Protein AF-A0A9D7TRI8-F1 (afdb_monomer_lite)

pLDDT: mean 81.57, std 11.1, range [46.47, 95.12]

Structure (mmCIF, N/CA/C/O backbone):
data_AF-A0A9D7TRI8-F1
#
_entry.id   AF-A0A9D7TRI8-F1
#
loop_
_atom_site.group_PDB
_atom_site.id
_atom_site.type_symbol
_atom_site.label_atom_id
_atom_site.label_alt_id
_atom_site.label_comp_id
_atom_site.label_asym_id
_atom_site.label_entity_id
_atom_site.label_seq_id
_atom_site.pdbx_PDB_ins_code
_atom_site.Cartn_x
_atom_site.Cartn_y
_atom_site.Cartn_z
_atom_site.occupancy
_atom_site.B_iso_or_equiv
_atom_site.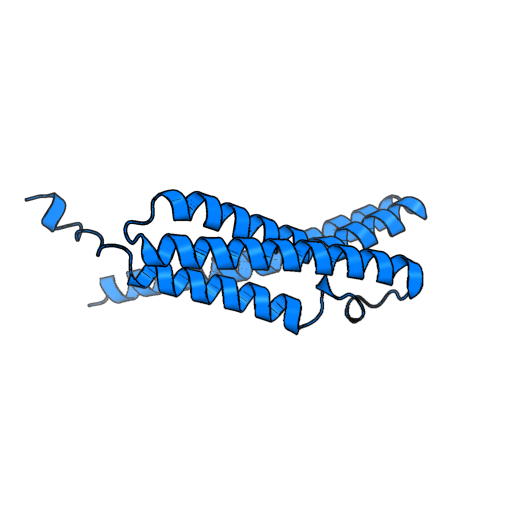auth_seq_id
_atom_site.auth_comp_id
_atom_site.auth_asym_id
_atom_site.auth_atom_id
_atom_site.pdbx_PDB_model_num
ATOM 1 N N . MET A 1 1 ? -6.456 31.456 28.906 1.00 51.09 1 MET A N 1
ATOM 2 C CA . MET A 1 1 ? -7.061 30.642 27.817 1.00 51.09 1 MET A CA 1
ATOM 3 C C . MET A 1 1 ? -6.006 30.297 26.760 1.00 51.09 1 MET A C 1
ATOM 5 O O . MET A 1 1 ? -6.200 29.338 26.020 1.00 51.09 1 MET A O 1
ATOM 9 N N . GLU A 1 2 ? -4.866 31.002 26.754 1.00 52.94 2 GLU A N 1
ATOM 10 C CA . GLU A 1 2 ? -3.723 30.813 25.855 1.00 52.94 2 GLU A CA 1
ATOM 11 C C . GLU A 1 2 ? -3.093 29.415 25.885 1.00 52.94 2 GLU A C 1
ATOM 13 O O . GLU A 1 2 ? -2.815 28.870 24.821 1.00 52.94 2 GLU A O 1
ATOM 18 N N . ASP A 1 3 ? -2.920 28.783 27.050 1.00 59.47 3 ASP A N 1
ATOM 19 C CA . ASP A 1 3 ? -2.177 27.509 27.132 1.00 59.47 3 ASP A CA 1
ATOM 20 C C . ASP A 1 3 ? -2.819 26.361 26.344 1.00 59.47 3 ASP A C 1
ATOM 22 O O . ASP A 1 3 ? -2.127 25.501 25.792 1.00 59.47 3 ASP A O 1
ATOM 26 N N . LYS A 1 4 ? -4.154 26.348 26.241 1.00 58.78 4 LYS A N 1
ATOM 27 C CA . LYS A 1 4 ? -4.861 25.356 25.420 1.00 58.78 4 LYS A CA 1
ATOM 28 C C . LYS A 1 4 ? -4.634 25.625 23.932 1.00 58.78 4 LYS A C 1
ATOM 30 O O . LYS A 1 4 ? -4.343 24.685 23.199 1.00 58.78 4 LYS A O 1
ATOM 35 N N . PHE A 1 5 ? -4.703 26.884 23.499 1.00 59.34 5 PHE A N 1
ATOM 36 C CA . PHE A 1 5 ? -4.463 27.269 22.105 1.00 59.34 5 PHE A CA 1
ATOM 37 C C . PHE A 1 5 ? -3.029 26.978 21.662 1.00 59.34 5 PHE A C 1
ATOM 39 O O . PHE A 1 5 ? -2.835 26.407 20.594 1.00 59.34 5 PHE A O 1
ATOM 46 N N . VAL A 1 6 ? -2.030 27.272 22.497 1.00 65.88 6 VAL A N 1
ATOM 47 C CA . VAL A 1 6 ? -0.621 26.961 22.203 1.00 65.88 6 VAL A CA 1
ATOM 48 C C . VAL A 1 6 ? -0.400 25.448 22.114 1.00 65.88 6 VAL A C 1
ATOM 50 O O . VAL A 1 6 ? 0.296 24.978 21.213 1.00 65.88 6 VAL A O 1
ATOM 53 N N . LYS A 1 7 ? -1.035 24.660 22.995 1.00 63.50 7 LYS A N 1
ATOM 54 C CA . LYS A 1 7 ? -0.944 23.191 22.977 1.00 63.50 7 LYS A CA 1
ATOM 55 C C . LYS A 1 7 ? -1.581 22.578 21.724 1.00 63.50 7 LYS A C 1
ATOM 57 O O . LYS A 1 7 ? -0.962 21.719 21.098 1.00 63.50 7 LYS A O 1
ATOM 62 N N . PHE A 1 8 ? -2.779 23.022 21.337 1.00 67.94 8 PHE A N 1
ATOM 63 C CA . PHE A 1 8 ? -3.440 22.552 20.113 1.00 67.94 8 PHE A CA 1
ATOM 64 C C . PHE A 1 8 ? -2.734 23.047 18.842 1.00 67.94 8 PHE A C 1
ATOM 66 O O . PHE A 1 8 ? -2.602 22.281 17.893 1.00 67.94 8 PHE A O 1
ATOM 73 N N . SER A 1 9 ? -2.200 24.271 18.850 1.00 74.56 9 SER A N 1
ATOM 74 C CA . SER A 1 9 ? -1.403 24.830 17.751 1.00 74.56 9 SER A CA 1
ATOM 75 C C . SER A 1 9 ? -0.110 24.041 17.523 1.00 74.56 9 SER A C 1
ATOM 77 O O . SER A 1 9 ? 0.171 23.631 16.399 1.00 74.56 9 SER A O 1
ATOM 79 N N . LYS A 1 10 ? 0.632 23.706 18.590 1.00 73.06 10 LYS A N 1
ATOM 80 C CA . LYS A 1 10 ? 1.807 22.823 18.491 1.00 73.06 10 LYS A CA 1
ATOM 81 C C . LYS A 1 10 ? 1.454 21.453 17.925 1.00 73.06 10 LYS A C 1
ATOM 83 O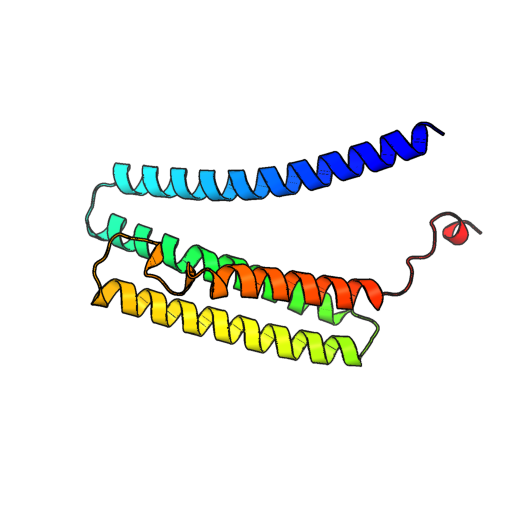 O . LYS A 1 10 ? 2.159 20.966 17.051 1.00 73.06 10 LYS A O 1
ATOM 88 N N . LEU A 1 11 ? 0.375 20.837 18.413 1.00 76.69 11 LEU A N 1
ATOM 89 C CA . LEU A 1 11 ? -0.057 19.526 17.929 1.00 76.69 11 LEU A CA 1
ATOM 90 C C . LEU A 1 11 ? -0.413 19.574 16.437 1.00 76.69 11 LEU A C 1
ATOM 92 O O . LEU A 1 11 ? 0.019 18.708 15.682 1.00 76.69 11 LEU A O 1
ATOM 96 N N . TYR A 1 12 ? -1.138 20.609 16.008 1.00 75.94 12 TYR A N 1
ATOM 97 C CA . TYR A 1 12 ? -1.471 20.829 14.603 1.00 75.94 12 TYR A CA 1
ATOM 98 C C . TYR A 1 12 ? -0.216 21.007 13.741 1.00 75.94 12 TYR A C 1
ATOM 100 O O . TYR A 1 12 ? -0.087 20.348 12.712 1.00 75.94 12 TYR A O 1
ATOM 108 N N . ILE A 1 13 ? 0.743 21.823 14.191 1.00 82.88 13 ILE A N 1
ATOM 109 C CA . ILE A 1 13 ? 2.028 22.009 13.508 1.00 82.88 13 ILE A CA 1
ATOM 110 C C . ILE A 1 13 ? 2.780 20.684 13.407 1.00 82.88 13 ILE A C 1
ATOM 112 O O . ILE A 1 13 ? 3.272 20.372 12.333 1.00 82.88 13 ILE A O 1
ATOM 116 N N . TYR A 1 14 ? 2.848 19.877 14.469 1.00 78.31 14 TYR A N 1
ATOM 117 C CA . TYR A 1 14 ? 3.540 18.587 14.415 1.00 78.31 14 TYR A CA 1
ATOM 118 C C . TYR A 1 14 ? 2.869 17.593 13.466 1.00 78.31 14 TYR A C 1
ATOM 120 O O . TYR A 1 14 ? 3.570 16.910 12.724 1.00 78.31 14 TYR A O 1
ATOM 128 N N . ILE A 1 15 ? 1.534 17.532 13.443 1.00 78.75 15 ILE A N 1
ATOM 129 C CA . ILE A 1 15 ? 0.796 16.693 12.489 1.00 78.75 15 ILE A CA 1
ATOM 130 C C . ILE A 1 15 ? 1.060 17.174 11.058 1.00 78.75 15 ILE A C 1
ATOM 132 O O . ILE A 1 15 ? 1.407 16.370 10.196 1.00 78.75 15 ILE A O 1
ATOM 136 N N . PHE A 1 16 ? 0.971 18.483 10.812 1.00 78.94 16 PHE A N 1
ATOM 137 C CA . PHE A 1 16 ? 1.246 19.076 9.505 1.00 78.94 16 PHE A CA 1
ATOM 138 C C . PHE A 1 16 ? 2.686 18.812 9.044 1.00 78.94 16 PHE A C 1
ATOM 140 O O . PHE A 1 16 ? 2.904 18.336 7.931 1.00 78.94 16 PHE A O 1
ATOM 147 N N . LEU A 1 17 ? 3.671 19.052 9.916 1.00 81.38 17 LEU A N 1
ATOM 148 C CA . LEU A 1 17 ? 5.083 18.819 9.625 1.00 81.38 17 LEU A CA 1
ATOM 149 C C . LEU A 1 17 ? 5.362 17.334 9.386 1.00 81.38 17 LEU A C 1
ATOM 151 O O . LEU A 1 17 ? 6.176 17.007 8.535 1.00 81.38 17 LEU A O 1
ATOM 155 N N . SER A 1 18 ? 4.683 16.437 10.106 1.00 75.06 18 SER A N 1
ATOM 156 C CA . SER A 1 18 ? 4.815 14.992 9.916 1.00 75.06 18 SER A CA 1
ATOM 157 C C . SER A 1 18 ? 4.288 14.546 8.553 1.00 75.06 18 SER A C 1
ATOM 159 O O . SER A 1 18 ? 4.950 13.744 7.895 1.00 75.06 18 SER A O 1
ATOM 161 N N . VAL A 1 19 ? 3.142 15.070 8.106 1.00 78.56 19 VAL A N 1
ATOM 162 C CA . VAL A 1 19 ? 2.598 14.781 6.768 1.00 78.56 19 VAL A CA 1
ATOM 163 C C . VAL A 1 19 ? 3.516 15.344 5.681 1.00 78.56 19 VAL A C 1
ATOM 165 O O . VAL A 1 19 ? 3.843 14.639 4.728 1.00 78.56 19 VAL A O 1
ATOM 168 N N . LEU A 1 20 ? 3.988 16.583 5.844 1.00 81.81 20 LEU A N 1
ATOM 169 C CA . LEU A 1 20 ? 4.926 17.208 4.913 1.00 81.81 20 LEU A CA 1
ATOM 170 C C . LEU A 1 20 ? 6.247 16.429 4.844 1.00 81.81 20 LEU A C 1
ATOM 172 O O . LEU A 1 20 ? 6.721 16.120 3.754 1.00 81.81 20 LEU A O 1
ATOM 176 N N . ALA A 1 21 ? 6.813 16.067 5.997 1.00 83.50 21 ALA A N 1
ATOM 177 C CA . ALA A 1 21 ? 8.037 15.283 6.086 1.00 83.50 21 ALA A CA 1
ATOM 178 C C . ALA A 1 21 ? 7.876 13.932 5.388 1.00 83.50 21 ALA A C 1
ATOM 180 O O . ALA A 1 21 ? 8.760 13.545 4.638 1.00 83.50 21 ALA A O 1
ATOM 181 N N . PHE A 1 22 ? 6.735 13.258 5.550 1.00 81.50 22 PHE A N 1
ATOM 182 C CA . PHE A 1 22 ? 6.452 12.007 4.851 1.00 81.50 22 PHE A CA 1
ATOM 183 C C . PHE A 1 22 ? 6.465 12.171 3.321 1.00 81.50 22 PHE A C 1
ATOM 185 O O . PHE A 1 22 ? 7.137 11.403 2.633 1.00 81.50 22 PHE A O 1
ATOM 192 N N . ILE A 1 23 ? 5.791 13.196 2.784 1.00 81.12 23 ILE A N 1
ATOM 193 C CA . ILE A 1 23 ? 5.769 13.476 1.336 1.00 81.12 23 ILE A CA 1
ATOM 194 C C . ILE A 1 23 ? 7.180 13.800 0.823 1.00 81.12 23 ILE A C 1
ATOM 196 O O . ILE A 1 23 ? 7.620 13.240 -0.182 1.00 81.12 23 ILE A O 1
ATOM 200 N N . VAL A 1 24 ? 7.910 14.664 1.535 1.00 84.44 24 VAL A N 1
ATOM 201 C CA . VAL A 1 24 ? 9.287 15.037 1.184 1.00 84.44 24 VAL A CA 1
ATOM 202 C C . VAL A 1 24 ? 10.210 13.821 1.245 1.00 84.44 24 VAL A C 1
ATOM 204 O O . VAL A 1 24 ? 11.007 13.634 0.333 1.00 84.44 24 VAL A O 1
ATOM 207 N N . SER A 1 25 ? 10.086 12.959 2.256 1.00 83.06 25 SER A N 1
ATOM 208 C CA . SER A 1 25 ? 10.879 11.731 2.372 1.00 83.06 25 SER A CA 1
ATOM 209 C C . SER A 1 25 ? 10.642 10.774 1.206 1.00 83.06 25 SER A C 1
ATOM 211 O O . SER A 1 25 ? 11.608 10.202 0.709 1.00 83.06 25 SER A O 1
ATOM 213 N N . ILE A 1 26 ? 9.401 10.627 0.725 1.00 81.19 26 ILE A N 1
ATOM 214 C CA . ILE A 1 26 ? 9.110 9.820 -0.473 1.00 81.19 26 ILE A CA 1
ATOM 215 C C . ILE A 1 26 ? 9.784 10.427 -1.707 1.00 81.19 26 ILE A C 1
ATOM 217 O O . ILE A 1 26 ? 10.448 9.710 -2.455 1.00 81.19 26 ILE A O 1
ATOM 221 N N . GLY A 1 27 ? 9.659 11.742 -1.909 1.00 82.50 27 GLY A N 1
ATOM 222 C CA . GLY A 1 27 ? 10.301 12.426 -3.034 1.00 82.50 27 GLY A CA 1
ATOM 223 C C . GLY A 1 27 ? 11.827 12.305 -3.001 1.00 82.50 27 GLY A C 1
ATOM 224 O O . GLY A 1 27 ? 12.455 12.030 -4.021 1.00 82.50 27 GLY A O 1
ATOM 225 N N . LEU A 1 28 ? 12.424 12.438 -1.815 1.00 86.69 28 LEU A N 1
ATOM 226 C CA . LEU A 1 28 ? 13.867 12.331 -1.618 1.00 86.69 28 LEU A CA 1
ATOM 227 C C . LEU A 1 28 ? 14.361 10.897 -1.838 1.00 86.69 28 LEU A C 1
ATOM 229 O O . LEU A 1 28 ? 15.391 10.703 -2.476 1.00 86.69 28 LEU A O 1
ATOM 233 N N . LEU A 1 29 ? 13.598 9.894 -1.389 1.00 85.06 29 LEU A N 1
ATOM 234 C CA . LEU A 1 29 ? 13.863 8.485 -1.679 1.00 85.06 29 LEU A CA 1
ATOM 235 C C . LEU A 1 29 ? 13.886 8.240 -3.195 1.00 85.06 29 LEU A C 1
ATOM 237 O O . LEU A 1 29 ? 14.838 7.650 -3.699 1.00 85.06 29 LEU A O 1
ATOM 241 N N . MET A 1 30 ? 12.886 8.736 -3.932 1.00 80.56 30 MET A N 1
ATOM 242 C CA . MET A 1 30 ? 12.849 8.606 -5.393 1.00 80.56 30 MET A CA 1
ATOM 243 C C . MET A 1 30 ? 14.029 9.315 -6.067 1.00 80.56 30 MET A C 1
ATOM 245 O O . MET A 1 30 ? 14.642 8.745 -6.966 1.00 80.56 30 MET A O 1
ATOM 249 N N . ALA A 1 31 ? 14.389 10.519 -5.614 1.00 80.56 31 ALA A N 1
ATOM 250 C CA . ALA A 1 31 ? 15.513 11.277 -6.160 1.00 80.56 31 ALA A CA 1
ATOM 251 C C . ALA A 1 31 ? 16.863 10.580 -5.926 1.00 80.56 31 ALA A C 1
ATOM 253 O O . ALA A 1 31 ? 17.686 10.518 -6.840 1.00 80.56 31 ALA A O 1
ATOM 254 N N . VAL A 1 32 ? 17.081 10.021 -4.730 1.00 84.38 32 VAL A N 1
ATOM 255 C CA . VAL A 1 32 ? 18.291 9.250 -4.404 1.00 84.38 32 VAL A CA 1
ATOM 256 C C . VAL A 1 32 ? 18.376 8.001 -5.269 1.00 84.38 32 VAL A C 1
ATOM 258 O O . VAL A 1 32 ? 19.420 7.743 -5.866 1.00 84.38 32 VAL A O 1
ATOM 261 N N . LEU A 1 33 ? 17.283 7.244 -5.374 1.00 79.69 33 LEU A N 1
ATOM 262 C CA . LEU A 1 33 ? 17.254 6.029 -6.181 1.00 79.69 33 LEU A CA 1
ATOM 263 C C . LEU A 1 33 ? 17.472 6.336 -7.678 1.00 79.69 33 LEU A C 1
ATOM 265 O O . LEU A 1 33 ? 18.244 5.639 -8.333 1.00 79.69 33 LEU A O 1
ATOM 269 N N . TYR A 1 34 ? 16.880 7.417 -8.198 1.00 78.88 34 TYR A N 1
ATOM 270 C CA . TYR A 1 34 ? 17.091 7.865 -9.579 1.00 78.88 34 TYR A CA 1
ATOM 271 C C . TYR A 1 34 ? 18.540 8.303 -9.830 1.00 78.88 34 TYR A C 1
ATOM 273 O O . TYR A 1 34 ? 19.159 7.893 -10.814 1.00 78.88 34 TYR A O 1
ATOM 281 N N . GLY A 1 35 ? 19.104 9.107 -8.922 1.00 76.25 35 GLY A N 1
ATOM 282 C CA . GLY A 1 35 ? 20.498 9.537 -8.992 1.00 76.25 35 GLY A CA 1
ATOM 283 C C . GLY A 1 35 ? 21.458 8.349 -8.979 1.00 76.25 35 GLY A C 1
ATOM 284 O O . GLY A 1 35 ? 22.379 8.294 -9.791 1.00 76.25 35 GLY A O 1
ATOM 285 N N . PHE A 1 36 ? 21.196 7.356 -8.126 1.00 77.56 36 PHE A N 1
ATOM 286 C CA . PHE A 1 36 ? 21.986 6.130 -8.064 1.00 77.56 36 PHE A CA 1
ATOM 287 C C . PHE A 1 36 ? 21.899 5.317 -9.364 1.00 77.56 36 PHE A C 1
ATOM 289 O O . PHE A 1 36 ? 22.934 4.901 -9.883 1.00 77.56 36 PHE A O 1
ATOM 296 N N . SER A 1 37 ? 20.702 5.163 -9.944 1.00 72.44 37 SER A N 1
ATOM 297 C CA . SER A 1 37 ? 20.524 4.489 -11.243 1.00 72.44 37 SER A CA 1
ATOM 298 C C . SER A 1 37 ? 21.368 5.147 -12.337 1.00 72.44 37 SER A C 1
ATOM 300 O O . SER A 1 37 ? 22.127 4.481 -13.042 1.00 72.44 37 SER A O 1
ATOM 302 N N . LYS A 1 38 ? 21.331 6.486 -12.411 1.00 74.75 38 LYS A N 1
ATOM 303 C CA . LYS A 1 38 ? 22.101 7.257 -13.396 1.00 74.75 38 LYS A CA 1
ATOM 304 C C . LYS A 1 38 ? 23.610 7.213 -13.176 1.00 74.75 38 LYS A C 1
ATOM 306 O O . LYS A 1 38 ? 24.341 7.239 -14.160 1.00 74.75 38 LYS A O 1
ATOM 311 N N . MET A 1 39 ? 24.085 7.114 -11.933 1.00 71.50 39 MET A N 1
ATOM 312 C CA . MET A 1 39 ? 25.520 6.958 -11.656 1.00 71.50 39 MET A CA 1
ATOM 313 C C . MET A 1 39 ? 26.057 5.587 -12.081 1.00 71.50 39 MET A C 1
ATOM 315 O O . MET A 1 39 ? 27.214 5.490 -12.479 1.00 71.50 39 MET A O 1
ATOM 319 N N . VAL A 1 40 ? 25.236 4.536 -12.012 1.00 71.62 40 VAL A N 1
ATOM 320 C CA . VAL A 1 40 ? 25.652 3.165 -12.351 1.00 71.62 40 VAL A CA 1
ATOM 321 C C . VAL A 1 40 ? 25.473 2.857 -13.850 1.00 71.62 40 VAL A C 1
ATOM 323 O O . VAL A 1 40 ? 26.101 1.927 -14.351 1.00 71.62 40 VAL A O 1
ATOM 326 N N . SER A 1 41 ? 24.678 3.658 -14.577 1.00 64.19 41 SER A N 1
ATOM 327 C CA . SER A 1 41 ? 24.555 3.719 -16.049 1.00 64.19 41 SER A CA 1
ATOM 328 C C . SER A 1 41 ? 24.663 2.364 -16.765 1.00 64.19 41 SER A C 1
ATOM 330 O O . SER A 1 41 ? 25.409 2.205 -17.736 1.00 64.19 41 SER A O 1
ATOM 332 N N . SER A 1 42 ? 23.913 1.370 -16.295 1.00 75.50 42 SER A N 1
ATOM 333 C CA . SER A 1 42 ? 23.804 0.077 -16.963 1.00 75.50 42 SER A CA 1
ATOM 334 C C . SER A 1 42 ? 22.335 -0.261 -17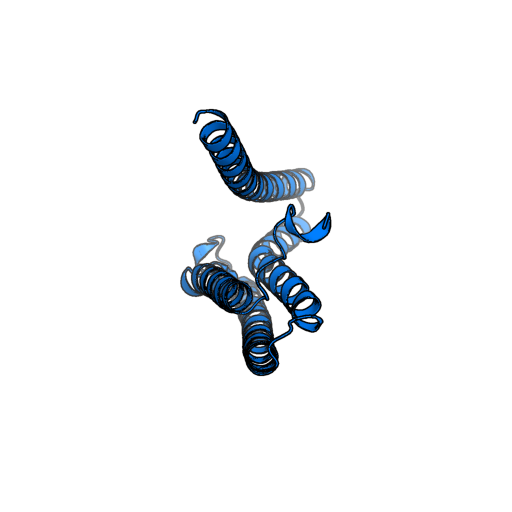.190 1.00 75.50 42 SER A C 1
ATOM 336 O O . SER A 1 42 ? 21.504 -0.118 -16.295 1.00 75.50 42 SER A O 1
ATOM 338 N N . HIS A 1 43 ? 22.023 -0.743 -18.395 1.00 75.50 43 HIS A N 1
ATOM 339 C CA . HIS A 1 43 ? 20.671 -1.144 -18.793 1.00 75.50 43 HIS A CA 1
ATOM 340 C C . HIS A 1 43 ? 19.953 -2.072 -17.783 1.00 75.50 43 HIS A C 1
ATOM 342 O O . HIS A 1 43 ? 18.756 -1.881 -17.569 1.00 75.50 43 HIS A O 1
ATOM 348 N N . PRO A 1 44 ? 20.603 -3.064 -17.133 1.00 79.38 44 PRO A N 1
ATOM 349 C CA . PRO A 1 44 ? 19.927 -3.862 -16.106 1.00 79.38 44 PRO A CA 1
ATOM 350 C C . PRO A 1 44 ? 19.591 -3.073 -14.831 1.00 79.38 44 PRO A C 1
ATOM 352 O O . PRO A 1 44 ? 18.602 -3.390 -14.174 1.00 79.38 44 PRO A O 1
ATOM 355 N N . VAL A 1 45 ? 20.381 -2.055 -14.473 1.00 78.88 45 VAL A N 1
ATOM 356 C CA . VAL A 1 45 ? 20.145 -1.244 -13.268 1.00 78.88 45 VAL A CA 1
ATOM 357 C C . VAL A 1 45 ? 18.976 -0.289 -13.465 1.00 78.88 45 VAL A C 1
ATOM 359 O O . VAL A 1 45 ? 18.151 -0.180 -12.563 1.00 78.88 45 VAL A O 1
ATOM 362 N N . ASP A 1 46 ? 18.842 0.308 -14.649 1.00 79.25 46 ASP A N 1
ATOM 363 C CA . ASP A 1 46 ? 17.688 1.157 -14.970 1.00 79.25 46 ASP A CA 1
ATOM 364 C C . ASP A 1 46 ? 16.372 0.356 -14.934 1.00 79.25 46 ASP A C 1
ATOM 366 O O . ASP A 1 46 ? 15.400 0.789 -14.319 1.00 79.25 46 ASP A O 1
ATOM 370 N N . VAL A 1 47 ? 16.365 -0.871 -15.474 1.00 82.38 47 VAL A N 1
ATOM 371 C CA . VAL A 1 47 ? 15.197 -1.774 -15.409 1.00 82.38 47 VAL A CA 1
ATOM 372 C C . VAL A 1 47 ? 14.865 -2.169 -13.966 1.00 82.38 47 VAL A C 1
ATOM 374 O O . VAL A 1 47 ? 13.702 -2.164 -13.560 1.00 82.38 47 VAL A O 1
ATOM 377 N N . ALA A 1 48 ? 15.879 -2.503 -13.162 1.00 83.31 48 ALA A N 1
ATOM 378 C CA . ALA A 1 48 ? 15.676 -2.832 -11.753 1.00 83.31 48 ALA A CA 1
ATOM 379 C C . ALA A 1 48 ? 15.119 -1.634 -10.967 1.00 83.31 48 ALA A C 1
ATOM 381 O O . ALA A 1 48 ? 14.217 -1.801 -10.147 1.00 83.31 48 ALA A O 1
ATOM 382 N N . PHE A 1 49 ? 15.622 -0.428 -11.237 1.00 82.62 49 PHE A N 1
ATOM 383 C CA . PHE A 1 49 ? 15.140 0.805 -10.628 1.00 82.62 49 PHE A CA 1
ATOM 384 C C . PHE A 1 49 ? 13.671 1.077 -10.981 1.00 82.62 49 PHE A C 1
ATOM 386 O O . PHE A 1 49 ? 12.866 1.314 -10.081 1.00 82.62 49 PHE A O 1
ATOM 393 N N . GLU A 1 50 ? 13.290 0.976 -12.254 1.00 83.75 50 GLU A N 1
ATOM 394 C CA . GLU A 1 50 ? 11.904 1.179 -12.693 1.00 83.75 50 GLU A CA 1
ATOM 395 C C . GLU A 1 50 ? 10.942 0.177 -12.039 1.00 83.75 50 GLU A C 1
ATOM 397 O O . GLU A 1 50 ? 9.899 0.573 -11.514 1.00 83.75 50 GLU A O 1
ATOM 402 N N . LEU A 1 51 ? 11.321 -1.103 -11.960 1.00 86.12 51 LEU A N 1
ATOM 403 C CA . LEU A 1 51 ? 10.527 -2.125 -11.269 1.00 86.12 51 LEU A CA 1
ATOM 404 C C . LEU A 1 51 ? 10.374 -1.834 -9.768 1.00 86.12 51 LEU A C 1
ATOM 406 O O . LEU A 1 51 ? 9.289 -2.025 -9.212 1.00 86.12 51 LEU A O 1
ATOM 410 N N . ILE A 1 52 ? 11.425 -1.336 -9.106 1.00 87.12 52 ILE A N 1
ATOM 411 C CA . ILE A 1 52 ? 11.361 -0.913 -7.698 1.00 87.12 52 ILE A CA 1
ATOM 412 C C . ILE A 1 52 ? 10.388 0.258 -7.533 1.00 87.12 52 ILE A C 1
ATOM 414 O O . ILE A 1 52 ? 9.568 0.247 -6.613 1.00 87.12 52 ILE A O 1
ATOM 418 N N . VAL A 1 53 ? 10.442 1.251 -8.423 1.00 87.50 53 VAL A N 1
ATOM 419 C CA . VAL A 1 53 ? 9.541 2.413 -8.393 1.00 87.50 53 VAL A CA 1
ATOM 420 C C . VAL A 1 53 ? 8.086 1.985 -8.595 1.00 87.50 53 VAL A C 1
ATOM 422 O O . VAL A 1 53 ? 7.210 2.442 -7.863 1.00 87.50 53 VAL A O 1
ATOM 425 N N . ILE A 1 54 ? 7.825 1.060 -9.520 1.00 89.56 54 ILE A N 1
ATOM 426 C CA . ILE A 1 54 ? 6.486 0.509 -9.780 1.00 89.56 54 ILE A CA 1
ATOM 427 C C . ILE A 1 54 ? 5.945 -0.276 -8.581 1.00 89.56 54 ILE A C 1
ATOM 429 O O . ILE A 1 54 ? 4.744 -0.221 -8.293 1.00 89.56 54 ILE A O 1
ATOM 433 N N . ALA A 1 55 ? 6.821 -0.975 -7.858 1.00 89.88 55 ALA A N 1
ATOM 434 C CA . ALA A 1 55 ? 6.453 -1.734 -6.669 1.00 89.88 55 ALA A CA 1
ATOM 435 C C . ALA A 1 55 ? 6.204 -0.861 -5.430 1.00 89.88 55 ALA A C 1
ATOM 437 O O . ALA A 1 55 ? 5.494 -1.275 -4.509 1.00 89.88 55 ALA A O 1
ATOM 438 N N . LEU A 1 56 ? 6.760 0.350 -5.406 1.00 89.25 56 LEU A N 1
ATOM 439 C CA . LEU A 1 56 ? 6.813 1.230 -4.240 1.00 89.25 56 LEU A CA 1
ATOM 440 C C . LEU A 1 56 ? 5.427 1.503 -3.614 1.00 89.25 56 LEU A C 1
ATOM 442 O O . LEU A 1 56 ? 5.285 1.283 -2.406 1.00 89.25 56 LEU A O 1
ATOM 446 N N . PRO A 1 57 ? 4.373 1.878 -4.374 1.00 89.88 57 PRO A N 1
ATOM 447 C CA . PRO A 1 57 ? 3.044 2.103 -3.800 1.00 89.88 57 PRO A CA 1
ATOM 448 C C . PRO A 1 57 ? 2.461 0.847 -3.139 1.00 89.88 57 PRO A C 1
ATOM 450 O O . PRO A 1 57 ? 1.983 0.901 -2.005 1.00 89.88 57 PRO A O 1
ATOM 453 N N . ALA A 1 58 ? 2.543 -0.304 -3.814 1.00 92.69 58 ALA A N 1
ATOM 454 C CA . ALA A 1 58 ? 2.015 -1.563 -3.297 1.00 92.69 58 ALA A CA 1
ATOM 455 C C . ALA A 1 58 ? 2.740 -1.998 -2.016 1.00 92.69 58 ALA A C 1
ATOM 457 O O . ALA A 1 58 ? 2.093 -2.444 -1.066 1.00 92.69 58 ALA A O 1
ATOM 458 N N . VAL A 1 59 ? 4.064 -1.825 -1.955 1.00 92.00 59 VAL A N 1
ATOM 459 C CA . VAL A 1 59 ? 4.875 -2.151 -0.773 1.00 92.00 59 VAL A CA 1
ATOM 460 C C . VAL A 1 59 ? 4.542 -1.231 0.402 1.00 92.00 59 VAL A C 1
ATOM 462 O O . VAL A 1 59 ? 4.356 -1.725 1.518 1.00 92.00 59 VAL A O 1
ATOM 465 N N . ILE A 1 60 ? 4.407 0.081 0.175 1.00 90.44 60 ILE A N 1
ATOM 466 C CA . ILE A 1 60 ? 4.033 1.041 1.227 1.00 90.44 60 ILE A CA 1
ATOM 467 C C . ILE A 1 60 ? 2.671 0.681 1.826 1.00 90.44 60 ILE A C 1
ATOM 469 O O . ILE A 1 60 ? 2.561 0.535 3.047 1.00 90.44 60 ILE A O 1
ATOM 473 N N . PHE A 1 61 ? 1.642 0.491 0.995 1.00 92.94 61 PHE A N 1
ATOM 474 C CA . PHE A 1 61 ? 0.306 0.170 1.501 1.00 92.94 61 PHE A CA 1
ATOM 475 C C . PHE A 1 61 ? 0.262 -1.195 2.174 1.00 92.94 61 PHE A C 1
ATOM 477 O O . PHE A 1 61 ? -0.303 -1.318 3.258 1.00 92.94 61 PHE A O 1
ATOM 484 N N . SER A 1 62 ? 0.916 -2.205 1.598 1.00 92.38 62 SER A N 1
ATOM 485 C CA . SER A 1 62 ? 0.990 -3.532 2.217 1.00 92.38 62 SER A CA 1
ATOM 486 C C . SER A 1 62 ? 1.648 -3.467 3.593 1.00 92.38 62 SER A C 1
ATOM 488 O O . SER A 1 62 ? 1.143 -4.049 4.551 1.00 92.38 62 SER A O 1
ATOM 490 N N . THR A 1 63 ? 2.727 -2.693 3.729 1.00 92.88 63 THR A N 1
ATOM 491 C CA . THR A 1 63 ? 3.405 -2.485 5.015 1.00 92.88 63 THR A CA 1
ATOM 492 C C . THR A 1 63 ? 2.483 -1.796 6.019 1.00 92.88 63 THR A C 1
ATOM 494 O O . THR A 1 63 ? 2.375 -2.252 7.159 1.00 92.88 63 THR A O 1
ATOM 497 N N . ALA A 1 64 ? 1.760 -0.751 5.601 1.00 91.25 64 ALA A N 1
ATOM 498 C CA . ALA A 1 64 ? 0.773 -0.085 6.446 1.00 91.25 64 ALA A CA 1
ATOM 499 C C . ALA A 1 64 ? -0.309 -1.069 6.923 1.00 91.25 64 ALA A C 1
ATOM 501 O O . ALA A 1 64 ? -0.542 -1.182 8.128 1.00 91.25 64 ALA A O 1
ATOM 502 N N . TYR A 1 65 ? -0.904 -1.856 6.022 1.00 92.75 65 TYR A N 1
ATOM 503 C CA . TYR A 1 65 ? -1.899 -2.865 6.392 1.00 92.75 65 TYR A CA 1
ATOM 504 C C . TYR A 1 65 ? -1.348 -3.911 7.355 1.00 92.75 65 TYR A C 1
ATOM 506 O O . TYR A 1 65 ? -2.030 -4.250 8.316 1.00 92.75 65 TYR A O 1
ATOM 514 N N . ILE A 1 66 ? -0.111 -4.381 7.175 1.00 92.44 66 ILE A N 1
ATOM 515 C CA . ILE A 1 66 ? 0.523 -5.337 8.095 1.00 92.44 66 ILE A CA 1
ATOM 516 C C . ILE A 1 66 ? 0.696 -4.729 9.496 1.00 92.44 66 ILE A C 1
ATOM 518 O O . ILE A 1 66 ? 0.448 -5.407 10.498 1.00 92.44 66 ILE A O 1
ATOM 522 N N . ILE A 1 67 ? 1.092 -3.456 9.590 1.00 91.25 67 ILE A N 1
ATOM 523 C CA . ILE A 1 67 ? 1.213 -2.746 10.873 1.00 91.25 67 ILE A CA 1
ATOM 524 C C . ILE A 1 67 ? -0.157 -2.661 11.562 1.00 91.25 67 ILE A C 1
ATOM 526 O O . ILE A 1 67 ? -0.284 -3.041 12.731 1.00 91.25 67 ILE A O 1
ATOM 530 N N . PHE A 1 68 ? -1.196 -2.230 10.841 1.00 88.12 68 PHE A N 1
ATOM 531 C CA . PHE A 1 68 ? -2.556 -2.142 11.379 1.00 88.12 68 PHE A CA 1
ATOM 532 C C . PHE A 1 68 ? -3.132 -3.518 11.739 1.00 88.12 68 PHE A C 1
ATOM 534 O O . PHE A 1 68 ? -3.754 -3.665 12.793 1.00 88.12 68 PHE A O 1
ATOM 541 N N . PHE A 1 69 ? -2.857 -4.550 10.944 1.00 89.88 69 PHE A N 1
ATOM 542 C CA . PHE A 1 69 ? -3.260 -5.930 11.211 1.00 89.88 69 PHE A CA 1
ATOM 543 C C . PHE A 1 69 ? -2.698 -6.423 12.551 1.00 89.88 69 PHE A C 1
ATOM 545 O O . PHE A 1 69 ? -3.438 -6.941 13.392 1.00 89.88 69 PHE A O 1
ATOM 552 N N . LYS A 1 70 ? -1.397 -6.208 12.798 1.00 89.06 70 LYS A N 1
ATOM 553 C CA . LYS A 1 70 ? -0.753 -6.569 14.072 1.00 89.06 70 LYS A CA 1
ATOM 554 C C . LYS A 1 70 ? -1.349 -5.793 15.248 1.00 89.06 70 LYS A C 1
ATOM 556 O O . LYS A 1 70 ? -1.627 -6.390 16.286 1.00 89.06 70 LYS A O 1
ATOM 561 N N . ARG A 1 71 ? -1.596 -4.489 15.080 1.00 85.81 71 ARG A N 1
ATOM 562 C CA . ARG A 1 71 ? -2.175 -3.627 16.126 1.00 85.81 71 ARG A CA 1
ATOM 563 C C . ARG A 1 71 ? -3.605 -4.027 16.499 1.00 85.81 71 ARG A C 1
ATOM 565 O O . ARG A 1 71 ? -3.954 -4.044 17.675 1.00 85.81 71 ARG A O 1
ATOM 572 N N . THR A 1 72 ? -4.399 -4.433 15.513 1.00 87.50 72 THR A N 1
ATOM 573 C CA . THR A 1 72 ? -5.814 -4.814 15.680 1.00 87.50 72 THR A CA 1
ATOM 574 C C . THR A 1 72 ? -5.998 -6.048 16.573 1.00 87.50 72 THR A C 1
ATOM 576 O O . THR A 1 72 ? -7.075 -6.262 17.130 1.00 87.50 72 THR A O 1
ATOM 579 N N . LYS A 1 73 ? -4.939 -6.836 16.815 1.00 82.69 73 LYS A N 1
ATOM 580 C CA . LYS A 1 73 ? -4.983 -7.993 17.725 1.00 82.69 73 LYS A CA 1
ATOM 581 C C . LYS A 1 73 ? -5.386 -7.616 19.156 1.00 82.69 73 LYS A C 1
ATOM 583 O O . LYS A 1 73 ? -5.992 -8.446 19.832 1.00 82.69 73 LYS A O 1
ATOM 588 N N . PHE A 1 74 ? -5.108 -6.392 19.593 1.00 79.44 74 PHE A N 1
ATOM 589 C CA . PHE A 1 74 ? -5.402 -5.917 20.949 1.00 79.44 74 PHE A CA 1
ATOM 590 C C . PHE A 1 74 ? -6.672 -5.058 21.038 1.00 79.44 74 PHE A C 1
ATOM 592 O O . PHE A 1 74 ? -6.920 -4.448 22.071 1.00 79.44 74 PHE A O 1
ATOM 599 N N . HIS A 1 75 ? -7.477 -4.997 19.972 1.00 80.44 75 HIS A N 1
ATOM 600 C CA . HIS A 1 75 ? -8.690 -4.177 19.962 1.00 80.44 75 HIS A CA 1
ATOM 601 C C . HIS A 1 75 ? -9.792 -4.778 20.858 1.00 80.44 75 HIS A C 1
ATOM 603 O O . HIS A 1 75 ? -10.016 -5.993 20.764 1.00 80.44 75 HIS A O 1
ATOM 609 N N . PRO A 1 76 ? -10.491 -3.973 21.689 1.00 81.38 76 PRO A N 1
ATOM 610 C CA . PRO A 1 76 ? -11.470 -4.473 22.659 1.00 81.38 76 PRO A CA 1
ATOM 611 C C . PRO A 1 76 ? -12.757 -4.990 22.001 1.00 81.38 76 PRO A C 1
ATOM 613 O O . PRO A 1 76 ? -13.338 -5.976 22.451 1.00 81.38 76 PRO A O 1
ATOM 616 N N . SER A 1 77 ? -13.199 -4.372 20.900 1.00 85.94 77 SER A N 1
ATOM 617 C CA . SER A 1 77 ? -14.439 -4.756 20.224 1.00 85.94 77 SER A CA 1
ATOM 618 C C . SER A 1 77 ? -14.220 -5.891 19.213 1.00 85.94 77 SER A C 1
ATOM 620 O O . SER A 1 77 ? -13.668 -5.718 18.124 1.00 85.94 77 SER A O 1
ATOM 622 N N . ILE A 1 78 ? -14.723 -7.077 19.567 1.00 85.50 78 ILE A N 1
ATOM 623 C CA . ILE A 1 78 ? -14.715 -8.293 18.738 1.00 85.50 78 ILE A CA 1
ATOM 624 C C . ILE A 1 78 ? -15.293 -8.073 17.321 1.00 85.50 78 ILE A C 1
ATOM 626 O O . ILE A 1 78 ? -14.634 -8.488 16.365 1.00 85.50 78 ILE A O 1
ATOM 630 N N . PRO A 1 79 ? -16.461 -7.421 17.115 1.00 86.56 79 PRO A N 1
ATOM 631 C CA . PRO A 1 79 ? -17.012 -7.266 15.764 1.00 86.56 79 PRO A CA 1
ATOM 632 C C . PRO A 1 79 ? -16.124 -6.396 14.865 1.00 86.56 79 PRO A C 1
ATOM 634 O O . PRO A 1 79 ? -15.871 -6.749 13.714 1.00 86.56 79 PRO A O 1
ATOM 637 N N . VAL A 1 80 ? -15.577 -5.302 15.402 1.00 86.88 80 VAL A N 1
ATOM 638 C CA . VAL A 1 80 ? -14.663 -4.416 14.663 1.00 86.88 80 VAL A CA 1
ATOM 639 C C . VAL A 1 80 ? -13.393 -5.157 14.276 1.00 86.88 80 VAL A C 1
ATOM 641 O O . VAL A 1 80 ? -12.913 -5.006 13.159 1.00 86.88 80 VAL A O 1
ATOM 644 N N . LYS A 1 81 ? -12.884 -6.013 15.164 1.00 88.31 81 LYS A N 1
ATOM 645 C CA . LYS A 1 81 ? -11.698 -6.830 14.915 1.00 88.31 81 LYS A CA 1
ATOM 646 C C . LYS A 1 81 ? -11.844 -7.706 13.670 1.00 88.31 81 LYS A C 1
ATOM 648 O O . LYS A 1 81 ? -10.966 -7.686 12.810 1.00 88.31 81 LYS A O 1
ATOM 653 N N . TYR A 1 82 ? -12.952 -8.440 13.551 1.00 90.88 82 TYR A N 1
ATOM 654 C CA . TYR A 1 82 ? -13.196 -9.314 12.399 1.00 90.88 82 TYR A CA 1
ATOM 655 C C . TYR A 1 82 ? -13.424 -8.528 11.107 1.00 90.88 82 TYR A C 1
ATOM 657 O O . TYR A 1 82 ? -12.858 -8.891 10.077 1.00 90.88 82 TYR A O 1
ATOM 665 N N . ILE A 1 83 ? -14.179 -7.425 11.166 1.00 90.88 83 ILE A N 1
ATOM 666 C CA . ILE A 1 83 ? -14.395 -6.549 10.004 1.00 90.88 83 ILE A CA 1
ATOM 667 C C . ILE A 1 83 ? -13.064 -5.957 9.529 1.00 90.88 83 ILE A C 1
ATOM 669 O O . ILE A 1 83 ? -12.741 -6.035 8.346 1.00 90.88 83 ILE A O 1
ATOM 673 N N . SER A 1 84 ? -12.252 -5.420 10.444 1.00 89.19 84 SER A N 1
ATOM 674 C CA . SER A 1 84 ? -10.923 -4.898 10.120 1.00 89.19 84 SER A CA 1
ATOM 675 C C . SER A 1 84 ? -10.031 -5.979 9.509 1.00 89.19 84 SER A C 1
ATOM 677 O O . SER A 1 84 ? -9.391 -5.719 8.496 1.00 89.19 84 SER A O 1
ATOM 679 N N . TYR A 1 85 ? -10.017 -7.201 10.053 1.00 91.81 85 TYR A N 1
ATOM 680 C CA . TYR A 1 85 ? -9.225 -8.291 9.478 1.00 91.81 85 TYR A CA 1
ATOM 681 C C . TYR A 1 85 ? -9.664 -8.682 8.071 1.00 91.81 85 TYR A C 1
ATOM 683 O O . TYR A 1 85 ? -8.803 -8.838 7.205 1.00 91.81 85 TYR A O 1
ATOM 691 N N . ALA A 1 86 ? -10.969 -8.793 7.820 1.00 94.00 86 ALA A N 1
ATOM 692 C CA . ALA A 1 86 ? -11.481 -9.072 6.483 1.00 94.00 86 ALA A CA 1
ATOM 693 C C . ALA A 1 86 ? -11.043 -7.987 5.485 1.00 94.00 86 ALA A C 1
ATOM 695 O O . ALA A 1 86 ? -10.521 -8.303 4.417 1.00 94.00 86 ALA A O 1
ATOM 696 N N . LEU A 1 87 ? -11.167 -6.712 5.869 1.00 93.12 87 LEU A N 1
ATOM 697 C CA . LEU A 1 87 ? -10.746 -5.588 5.033 1.00 93.12 87 LEU A CA 1
ATOM 698 C C . LEU A 1 87 ? -9.232 -5.571 4.790 1.00 93.12 87 LEU A C 1
ATOM 700 O O . LEU A 1 87 ? -8.811 -5.333 3.663 1.00 93.12 87 LEU A O 1
ATOM 704 N N . PHE A 1 88 ? -8.406 -5.867 5.797 1.00 92.69 88 PHE A N 1
ATOM 705 C CA . PHE A 1 88 ? -6.954 -5.942 5.617 1.00 92.69 88 PHE A CA 1
ATOM 706 C C . PHE A 1 88 ? -6.536 -7.072 4.678 1.00 92.69 88 PHE A C 1
ATOM 708 O O . PHE A 1 88 ? -5.644 -6.871 3.861 1.00 92.69 88 PHE A O 1
ATOM 715 N N . ILE A 1 89 ? -7.170 -8.245 4.772 1.00 94.38 89 ILE A N 1
ATOM 716 C CA . ILE A 1 89 ? -6.873 -9.376 3.883 1.00 94.38 89 ILE A CA 1
ATOM 717 C C . ILE A 1 89 ? -7.249 -9.026 2.441 1.00 94.38 89 ILE A C 1
ATOM 719 O O . ILE A 1 89 ? -6.440 -9.231 1.538 1.00 94.38 89 ILE A O 1
ATOM 723 N N . LEU A 1 90 ? -8.437 -8.449 2.228 1.00 94.44 90 LEU A N 1
ATOM 724 C CA . LEU A 1 90 ? -8.875 -8.005 0.903 1.00 94.44 90 LEU A CA 1
ATOM 725 C C . LEU A 1 90 ? -7.945 -6.931 0.329 1.00 94.44 90 LEU A C 1
ATOM 727 O O . LEU A 1 90 ? -7.569 -7.009 -0.838 1.00 94.44 90 LEU A O 1
ATOM 731 N N . ALA A 1 91 ? -7.524 -5.968 1.149 1.00 92.75 91 ALA A N 1
ATOM 732 C CA . ALA A 1 91 ? -6.616 -4.912 0.722 1.00 92.75 91 ALA A CA 1
ATOM 733 C C . ALA A 1 91 ? -5.217 -5.443 0.379 1.00 92.75 91 ALA A C 1
ATOM 735 O O . ALA A 1 91 ? -4.648 -5.070 -0.642 1.00 92.75 91 ALA A O 1
ATOM 736 N N . LEU A 1 92 ? -4.675 -6.365 1.182 1.00 93.94 92 LEU A N 1
ATOM 737 C CA . LEU A 1 92 ? -3.395 -7.017 0.895 1.00 93.94 92 LEU A CA 1
ATOM 738 C C . LEU A 1 92 ? -3.456 -7.849 -0.390 1.00 93.94 92 LEU A C 1
ATOM 740 O O . LEU A 1 92 ? -2.530 -7.788 -1.198 1.00 93.94 92 LEU A O 1
ATOM 744 N N . ALA A 1 93 ? -4.551 -8.582 -0.609 1.00 95.12 93 ALA A N 1
ATOM 745 C CA . ALA A 1 93 ? -4.770 -9.312 -1.852 1.00 95.12 93 ALA A CA 1
ATOM 746 C C . ALA A 1 93 ? -4.842 -8.355 -3.052 1.00 95.12 93 ALA A C 1
ATOM 748 O O . ALA A 1 93 ? -4.194 -8.596 -4.069 1.00 95.12 93 ALA A O 1
ATOM 749 N N . TYR A 1 94 ? -5.558 -7.237 -2.918 1.00 94.06 94 TYR A N 1
ATOM 750 C CA . TYR A 1 94 ? -5.640 -6.212 -3.956 1.00 94.06 94 TYR A CA 1
ATOM 751 C C . TYR A 1 94 ? -4.274 -5.580 -4.267 1.00 94.06 94 TYR A C 1
ATOM 753 O O . TYR A 1 94 ? -3.918 -5.453 -5.436 1.00 94.06 94 TYR A O 1
ATOM 761 N N . CYS A 1 95 ? -3.463 -5.266 -3.250 1.00 93.50 95 CYS A N 1
ATOM 762 C CA . CYS A 1 95 ? -2.084 -4.799 -3.430 1.00 93.50 95 CYS A CA 1
ATOM 763 C C . CYS A 1 95 ? -1.220 -5.810 -4.191 1.00 93.50 95 CYS A C 1
ATOM 765 O O . CYS A 1 95 ? -0.480 -5.418 -5.092 1.00 93.50 95 CYS A O 1
ATOM 767 N N . ALA A 1 96 ? -1.322 -7.100 -3.861 1.00 94.25 96 ALA A N 1
ATOM 768 C CA . ALA A 1 96 ? -0.573 -8.149 -4.547 1.00 94.25 96 ALA A CA 1
ATOM 769 C C . ALA A 1 96 ? -1.002 -8.295 -6.016 1.00 94.25 96 ALA A C 1
ATOM 771 O O . ALA A 1 96 ? -0.149 -8.345 -6.900 1.00 94.25 96 ALA A O 1
ATOM 772 N N . VAL A 1 97 ? -2.310 -8.309 -6.293 1.00 94.31 97 VAL A N 1
ATOM 773 C CA . VAL A 1 97 ? -2.843 -8.408 -7.663 1.00 94.31 97 VAL A CA 1
ATOM 774 C C . VAL A 1 97 ? -2.449 -7.189 -8.495 1.00 94.31 97 VAL A C 1
ATOM 776 O O . VAL A 1 97 ? -1.942 -7.351 -9.603 1.00 94.31 97 VAL A O 1
ATOM 779 N N . ALA A 1 98 ? -2.612 -5.980 -7.952 1.00 93.06 98 ALA A N 1
ATOM 780 C CA . ALA A 1 98 ? -2.227 -4.749 -8.635 1.00 93.06 98 ALA A CA 1
ATOM 781 C C . ALA A 1 98 ? -0.725 -4.714 -8.944 1.00 93.06 98 ALA A C 1
ATOM 783 O O . ALA A 1 98 ? -0.338 -4.297 -10.030 1.00 93.06 98 ALA A O 1
ATOM 784 N N . LEU A 1 99 ? 0.121 -5.201 -8.028 1.00 93.12 99 LEU A N 1
ATOM 785 C CA . LEU A 1 99 ? 1.560 -5.302 -8.257 1.00 93.12 99 LEU A CA 1
ATOM 786 C C . LEU A 1 99 ? 1.889 -6.264 -9.405 1.00 93.12 99 LEU A C 1
ATOM 788 O O . LEU A 1 99 ? 2.681 -5.924 -10.280 1.00 93.12 99 LEU A O 1
ATOM 792 N N . VAL A 1 100 ? 1.270 -7.446 -9.425 1.00 93.50 100 VAL A N 1
ATOM 793 C CA . VAL A 1 100 ? 1.469 -8.432 -10.499 1.00 93.50 100 VAL A CA 1
ATOM 794 C C . VAL A 1 100 ? 1.021 -7.868 -11.849 1.00 93.50 100 VAL A C 1
ATOM 796 O O . VAL A 1 100 ? 1.726 -8.046 -12.842 1.00 93.50 100 VAL A O 1
ATOM 799 N N . TRP A 1 101 ? -0.110 -7.159 -11.897 1.00 92.50 101 TRP A N 1
ATOM 800 C CA . TRP A 1 101 ? -0.562 -6.486 -13.115 1.00 92.50 101 TRP A CA 1
ATOM 801 C C . TRP A 1 101 ? 0.390 -5.380 -13.552 1.00 92.50 101 TRP A C 1
ATOM 803 O O . TRP A 1 101 ? 0.805 -5.400 -14.702 1.00 92.50 101 TRP A O 1
ATOM 813 N N . SER A 1 102 ? 0.848 -4.512 -12.649 1.00 89.50 102 SER A N 1
ATOM 814 C CA . SER A 1 102 ? 1.830 -3.484 -13.007 1.00 89.50 102 SER A CA 1
ATOM 815 C C . SER A 1 102 ? 3.145 -4.066 -13.536 1.00 89.50 102 SER A C 1
ATOM 817 O O . SER A 1 102 ? 3.715 -3.528 -14.480 1.00 89.50 102 SER A O 1
ATOM 819 N N . ILE A 1 103 ? 3.632 -5.173 -12.963 1.00 90.75 103 ILE A N 1
ATOM 820 C CA . ILE A 1 103 ? 4.836 -5.857 -13.464 1.00 90.75 103 ILE A CA 1
ATOM 821 C C . ILE A 1 103 ? 4.580 -6.426 -14.864 1.00 90.75 103 ILE A C 1
ATOM 823 O O . ILE A 1 103 ? 5.426 -6.305 -15.747 1.00 90.75 103 ILE A O 1
ATOM 827 N N . ARG A 1 104 ? 3.411 -7.032 -15.097 1.00 90.69 104 ARG A N 1
ATOM 828 C CA . ARG A 1 104 ? 3.022 -7.501 -16.433 1.00 90.69 104 ARG A CA 1
ATOM 829 C C . ARG A 1 104 ? 2.972 -6.342 -17.432 1.00 90.69 104 ARG A C 1
ATOM 831 O O . ARG A 1 104 ? 3.500 -6.481 -18.533 1.00 90.69 104 ARG A O 1
ATOM 838 N N . ASP A 1 105 ? 2.353 -5.231 -17.050 1.00 88.88 105 ASP A N 1
ATOM 839 C CA . ASP A 1 105 ? 2.199 -4.039 -17.883 1.00 88.88 105 ASP A CA 1
ATOM 840 C C . ASP A 1 105 ? 3.560 -3.455 -18.262 1.00 88.88 105 ASP A C 1
ATOM 842 O O . ASP A 1 105 ? 3.780 -3.135 -19.426 1.00 88.88 105 ASP A O 1
ATOM 846 N N . TYR A 1 106 ? 4.512 -3.435 -17.327 1.00 87.50 106 TYR A N 1
ATOM 847 C CA . TYR A 1 106 ? 5.891 -3.015 -17.579 1.00 87.50 106 TYR A CA 1
ATOM 848 C C . TYR A 1 106 ? 6.541 -3.788 -18.733 1.00 87.50 106 TYR A C 1
ATOM 850 O O . TYR A 1 106 ? 7.087 -3.194 -19.664 1.00 87.50 106 TYR A O 1
ATOM 858 N N . PHE A 1 107 ? 6.419 -5.119 -18.731 1.00 86.75 107 PHE A N 1
ATOM 859 C CA . PHE A 1 107 ? 6.989 -5.949 -19.795 1.00 86.75 107 PHE A CA 1
ATOM 860 C C . PHE A 1 107 ? 6.202 -5.892 -21.115 1.00 86.75 107 PHE A C 1
ATOM 862 O O . PHE A 1 107 ? 6.783 -6.156 -22.169 1.00 86.75 107 PHE A O 1
ATOM 869 N N . MET A 1 108 ? 4.908 -5.557 -21.076 1.00 84.75 108 MET A N 1
ATOM 870 C CA . MET A 1 108 ? 4.027 -5.546 -22.253 1.00 84.75 108 MET A CA 1
ATOM 871 C C . MET A 1 108 ? 3.984 -4.192 -22.970 1.00 84.75 108 MET A C 1
ATOM 873 O O . MET A 1 108 ? 4.096 -4.151 -24.193 1.00 84.75 108 MET A O 1
ATOM 877 N N . LEU A 1 109 ? 3.819 -3.092 -22.233 1.00 78.44 109 LEU A N 1
ATOM 878 C CA . LEU A 1 109 ? 3.636 -1.750 -22.793 1.00 78.44 109 LEU A CA 1
ATOM 879 C C . LEU A 1 109 ? 4.965 -1.071 -23.136 1.00 78.44 109 LEU A C 1
ATOM 881 O O . LEU A 1 109 ? 4.996 -0.241 -24.041 1.00 78.44 109 LEU A O 1
ATOM 885 N N . LYS A 1 110 ? 6.063 -1.412 -22.437 1.00 67.31 110 LYS A N 1
ATOM 886 C CA . LYS A 1 110 ? 7.371 -0.726 -22.536 1.00 67.31 110 LYS A CA 1
ATOM 887 C C . LYS A 1 110 ? 7.271 0.808 -22.439 1.00 67.31 110 LYS A C 1
ATOM 889 O O . LYS A 1 110 ? 8.146 1.519 -22.934 1.00 67.31 110 LYS A O 1
ATOM 894 N N . SER A 1 111 ? 6.201 1.320 -21.835 1.00 65.38 111 SER A N 1
ATOM 895 C CA . SER A 1 111 ? 5.982 2.749 -21.668 1.00 65.38 111 SER A CA 1
ATOM 896 C C . SER A 1 111 ? 6.749 3.246 -20.453 1.00 65.38 111 SER A C 1
ATOM 898 O O . SER A 1 111 ? 6.696 2.660 -19.375 1.00 65.38 111 SER A O 1
ATOM 900 N N . SER A 1 112 ? 7.447 4.363 -20.607 1.00 66.00 112 SER A N 1
ATOM 901 C CA . SER A 1 112 ? 8.129 5.051 -19.511 1.00 66.00 112 SER A CA 1
ATOM 902 C C . SER A 1 112 ? 7.186 5.929 -18.676 1.00 66.00 112 SER A C 1
ATOM 904 O O . SER A 1 112 ? 7.628 6.558 -17.713 1.00 66.00 112 SER A O 1
ATOM 906 N N . SER A 1 113 ? 5.886 5.978 -19.000 1.00 76.19 113 SER A N 1
ATOM 907 C CA . SER A 1 113 ? 4.916 6.744 -18.220 1.00 76.19 113 SER A CA 1
ATOM 908 C C . SER A 1 113 ? 4.449 5.983 -16.982 1.00 76.19 113 SER A C 1
ATOM 910 O O . SER A 1 113 ? 3.844 4.916 -17.071 1.00 76.19 113 SER A O 1
ATOM 912 N N . ILE A 1 114 ? 4.640 6.587 -15.807 1.00 74.56 114 ILE A N 1
ATOM 913 C CA . ILE A 1 114 ? 4.197 6.012 -14.530 1.00 74.56 114 ILE A CA 1
ATOM 914 C C . ILE A 1 114 ? 2.672 5.862 -14.422 1.00 74.56 114 ILE A C 1
ATOM 916 O O . ILE A 1 114 ? 2.187 5.058 -13.633 1.00 74.56 114 ILE A O 1
ATOM 920 N N . THR A 1 115 ? 1.902 6.632 -15.196 1.00 77.88 115 THR A N 1
ATOM 921 C CA . THR A 1 115 ? 0.434 6.670 -15.098 1.00 77.88 115 THR A CA 1
ATOM 922 C C . THR A 1 115 ? -0.246 5.445 -15.694 1.00 77.88 115 THR A C 1
ATOM 924 O O . THR A 1 115 ? -1.431 5.237 -15.456 1.00 77.88 115 THR A O 1
ATOM 927 N N . GLU A 1 116 ? 0.478 4.658 -16.488 1.00 82.31 116 GLU A N 1
ATOM 928 C CA . GLU A 1 116 ? -0.054 3.456 -17.136 1.00 82.31 116 GLU A CA 1
ATOM 929 C C . GLU A 1 116 ? -0.065 2.242 -16.199 1.00 82.31 116 GLU A C 1
ATOM 931 O O . GLU A 1 116 ? -0.740 1.254 -16.475 1.00 82.31 116 GLU A O 1
ATOM 936 N N . TYR A 1 117 ? 0.629 2.320 -15.060 1.00 85.81 117 TYR A N 1
ATOM 937 C CA . TYR A 1 117 ? 0.714 1.223 -14.104 1.00 85.81 117 TYR A CA 1
ATOM 938 C C . TYR A 1 117 ? -0.443 1.240 -13.106 1.00 85.81 117 TYR A C 1
ATOM 940 O O . TYR A 1 117 ? -0.733 2.250 -12.459 1.00 85.81 117 TYR A O 1
ATOM 948 N N . HIS A 1 118 ? -1.048 0.073 -12.886 1.00 87.31 118 HIS A N 1
ATOM 949 C CA . HIS A 1 118 ? -2.168 -0.113 -11.960 1.00 87.31 118 HIS A CA 1
ATOM 950 C C . HIS A 1 118 ? -1.856 0.307 -10.512 1.00 87.31 118 HIS A C 1
ATOM 952 O O . HIS A 1 118 ? -2.738 0.778 -9.797 1.00 87.31 118 HIS A O 1
ATOM 958 N N . THR A 1 119 ? -0.598 0.204 -10.083 1.00 87.69 119 THR A N 1
ATOM 959 C CA . THR A 1 119 ? -0.123 0.648 -8.758 1.00 87.69 119 THR A CA 1
ATOM 960 C C . THR A 1 119 ? -0.081 2.171 -8.597 1.00 87.69 119 THR A C 1
ATOM 962 O O . THR A 1 119 ? -0.092 2.659 -7.467 1.00 87.69 119 THR A O 1
ATOM 965 N N . PHE A 1 120 ? -0.082 2.924 -9.699 1.00 88.38 120 PHE A N 1
ATOM 966 C CA . PHE A 1 120 ? -0.175 4.387 -9.725 1.00 88.38 120 PHE A CA 1
ATOM 967 C C . PHE A 1 120 ? -1.555 4.893 -10.157 1.00 88.38 120 PHE A C 1
ATOM 969 O O . PHE A 1 120 ? -1.791 6.103 -10.172 1.00 88.38 120 PHE A O 1
ATOM 976 N N . ALA A 1 121 ? -2.493 3.993 -10.464 1.00 89.62 121 ALA A N 1
ATOM 977 C CA . ALA A 1 121 ? -3.860 4.376 -10.773 1.00 89.62 121 ALA A CA 1
ATOM 978 C C . ALA A 1 121 ? -4.481 5.131 -9.588 1.00 89.62 121 ALA A C 1
ATOM 980 O O . ALA A 1 121 ? -4.368 4.717 -8.429 1.00 89.62 121 ALA A O 1
ATOM 981 N N . LEU A 1 122 ? -5.197 6.221 -9.880 1.00 88.00 122 LEU A N 1
ATOM 982 C CA . LEU A 1 122 ? -5.837 7.051 -8.856 1.00 88.00 122 LEU A CA 1
ATOM 983 C C . LEU A 1 122 ? -6.747 6.221 -7.942 1.00 88.00 122 LEU A C 1
ATOM 985 O O . LEU A 1 122 ? -6.733 6.405 -6.730 1.00 88.00 122 LEU A O 1
ATOM 989 N N . LEU A 1 123 ? -7.494 5.274 -8.518 1.00 89.31 123 LEU A N 1
ATOM 990 C CA . LEU A 1 123 ? -8.367 4.372 -7.770 1.00 89.31 123 LEU A CA 1
ATOM 991 C C . LEU A 1 123 ? -7.580 3.505 -6.776 1.00 89.31 123 LEU A C 1
ATOM 993 O O . LEU A 1 123 ? -8.028 3.304 -5.651 1.00 89.31 123 LEU A O 1
ATOM 997 N N . PHE A 1 124 ? -6.400 3.016 -7.168 1.00 91.25 124 PHE A N 1
ATOM 998 C CA . PHE A 1 124 ? -5.533 2.237 -6.290 1.00 91.25 124 PHE A CA 1
ATOM 999 C C . PHE A 1 124 ? -5.003 3.101 -5.142 1.00 91.25 124 PHE A C 1
ATOM 1001 O O . PHE A 1 124 ? -5.167 2.746 -3.976 1.00 91.25 124 PHE A O 1
ATOM 1008 N N . LEU A 1 125 ? -4.420 4.260 -5.451 1.00 91.25 125 LEU A N 1
ATOM 1009 C CA . LEU A 1 125 ? -3.848 5.165 -4.450 1.00 91.25 125 LEU A CA 1
ATOM 1010 C C . LEU A 1 125 ? -4.920 5.689 -3.483 1.00 91.25 125 LEU A C 1
ATOM 1012 O O . LEU A 1 125 ? -4.817 5.495 -2.271 1.00 91.25 125 LEU A O 1
ATOM 1016 N N . ALA A 1 126 ? -5.972 6.315 -4.012 1.00 88.69 126 ALA A N 1
ATOM 1017 C CA . ALA A 1 126 ? -7.043 6.901 -3.213 1.00 88.69 126 ALA A CA 1
ATOM 1018 C C . ALA A 1 126 ? -7.851 5.833 -2.467 1.00 88.69 126 ALA A C 1
ATOM 1020 O O . ALA A 1 126 ? -8.225 6.047 -1.316 1.00 88.69 126 ALA A O 1
ATOM 1021 N N . GLY A 1 127 ? -8.074 4.668 -3.084 1.00 90.62 127 GLY A N 1
ATOM 1022 C CA . GLY A 1 127 ? -8.772 3.548 -2.459 1.00 90.62 127 GLY A CA 1
ATOM 1023 C C . 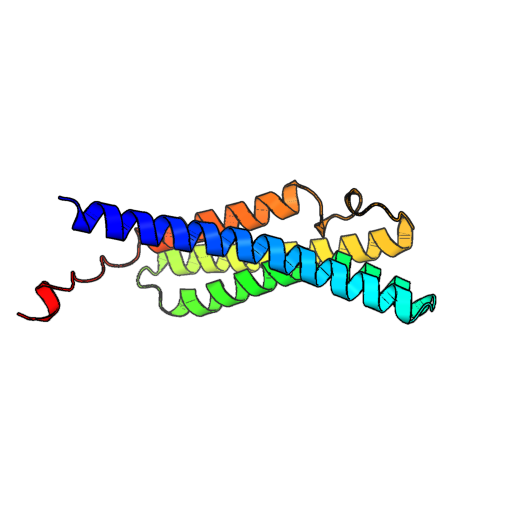GLY A 1 127 ? -8.029 3.007 -1.240 1.00 90.62 127 GLY A C 1
ATOM 1024 O O . GLY A 1 127 ? -8.632 2.859 -0.178 1.00 90.62 127 GLY A O 1
ATOM 1025 N N . ASN A 1 128 ? -6.715 2.784 -1.348 1.00 92.38 128 ASN A N 1
ATOM 1026 C CA . ASN A 1 128 ? -5.922 2.291 -0.220 1.00 92.38 128 ASN A CA 1
ATOM 1027 C C . ASN A 1 128 ? -5.827 3.326 0.917 1.00 92.38 128 ASN A C 1
ATOM 1029 O O . ASN A 1 128 ? -6.021 2.977 2.085 1.00 92.38 128 ASN A O 1
ATOM 1033 N N . VAL A 1 129 ? -5.599 4.606 0.590 1.00 91.44 129 VAL A N 1
ATOM 1034 C CA . VAL A 1 129 ? -5.594 5.700 1.581 1.00 91.44 129 VAL A CA 1
ATOM 1035 C C . VAL A 1 129 ? -6.955 5.823 2.268 1.00 91.44 129 VAL A C 1
ATOM 1037 O O . VAL A 1 129 ? -7.022 5.863 3.496 1.00 91.44 129 VAL A O 1
ATOM 1040 N N . GLY A 1 130 ? -8.042 5.839 1.493 1.00 89.69 130 GLY A N 1
ATOM 1041 C CA . GLY A 1 130 ? -9.405 5.951 2.007 1.00 89.69 130 GLY A CA 1
ATOM 1042 C C . GLY A 1 130 ? -9.787 4.776 2.903 1.00 89.69 130 GLY A C 1
ATOM 1043 O O . GLY A 1 130 ? -10.346 4.981 3.979 1.00 89.69 130 GLY A O 1
ATOM 1044 N N . LEU A 1 131 ? -9.421 3.551 2.517 1.00 91.25 131 LEU A N 1
ATOM 1045 C CA . LEU A 1 131 ? -9.670 2.359 3.323 1.00 91.25 131 LEU A CA 1
ATOM 1046 C C . LEU A 1 131 ? -8.887 2.384 4.642 1.00 91.25 131 LEU A C 1
ATOM 1048 O O . LEU A 1 131 ? -9.465 2.114 5.694 1.00 91.25 131 LEU A O 1
ATOM 1052 N N . LEU A 1 132 ? -7.595 2.735 4.611 1.00 89.69 132 LEU A N 1
ATOM 1053 C CA . LEU A 1 132 ? -6.783 2.889 5.825 1.00 89.69 132 LEU A CA 1
ATOM 1054 C C . LEU A 1 132 ? -7.387 3.933 6.768 1.00 89.69 132 LEU A C 1
ATOM 1056 O O . LEU A 1 132 ? -7.500 3.692 7.969 1.00 89.69 132 LEU A O 1
ATOM 1060 N N . PHE A 1 133 ? -7.812 5.070 6.219 1.00 87.19 133 PHE A N 1
ATOM 1061 C CA . PHE A 1 133 ? -8.434 6.146 6.981 1.00 87.19 133 PHE A CA 1
ATOM 1062 C C . PHE A 1 133 ? -9.764 5.715 7.612 1.00 87.19 133 PHE A C 1
ATOM 1064 O O . PHE A 1 133 ? -9.988 5.933 8.802 1.00 87.19 133 PHE A O 1
ATOM 1071 N N . LEU A 1 134 ? -10.621 5.039 6.845 1.00 86.19 134 LEU A N 1
ATOM 1072 C CA . LEU A 1 134 ? -11.912 4.545 7.317 1.00 86.19 134 LEU A CA 1
ATOM 1073 C C . LEU A 1 134 ? -11.740 3.515 8.439 1.00 86.19 134 LEU A C 1
ATOM 1075 O O . LEU A 1 134 ? -12.402 3.616 9.471 1.00 86.19 134 LEU A O 1
ATOM 1079 N N . ILE A 1 135 ? -10.813 2.566 8.286 1.00 87.31 135 ILE A N 1
ATOM 1080 C CA . ILE A 1 135 ? -10.521 1.582 9.335 1.00 87.31 135 ILE A CA 1
ATOM 1081 C C . ILE A 1 135 ? -9.980 2.276 10.589 1.00 87.31 135 ILE A C 1
ATOM 1083 O O . ILE A 1 135 ? -10.415 1.953 11.695 1.00 87.31 135 ILE A O 1
ATOM 1087 N N . ALA A 1 136 ? -9.087 3.258 10.436 1.00 82.31 136 ALA A N 1
ATOM 1088 C CA . ALA A 1 136 ? -8.560 4.022 11.562 1.00 82.31 136 ALA A CA 1
ATOM 1089 C C . ALA A 1 136 ? -9.670 4.764 12.328 1.00 82.31 136 ALA A C 1
ATOM 1091 O O . ALA A 1 136 ? -9.668 4.740 13.557 1.00 82.31 136 ALA A O 1
ATOM 1092 N N . ILE A 1 137 ? -10.647 5.358 11.631 1.00 81.81 137 ILE A N 1
ATOM 1093 C CA . ILE A 1 137 ? -11.810 6.001 12.263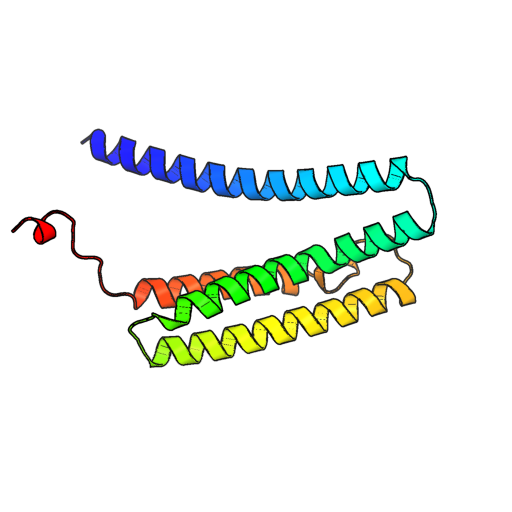 1.00 81.81 137 ILE A CA 1
ATOM 1094 C C . ILE A 1 137 ? -12.655 4.978 13.024 1.00 81.81 137 ILE A C 1
ATOM 1096 O O . ILE A 1 137 ? -12.969 5.204 14.191 1.00 81.81 137 ILE A O 1
ATOM 1100 N N . ILE A 1 138 ? -13.007 3.848 12.404 1.00 83.62 138 ILE A N 1
ATOM 1101 C CA . ILE A 1 138 ? -13.830 2.815 13.055 1.00 83.62 138 ILE A CA 1
ATOM 1102 C C . ILE A 1 138 ? -13.144 2.301 14.326 1.00 83.62 138 ILE A C 1
ATOM 1104 O O . ILE A 1 138 ? -13.784 2.146 15.370 1.00 83.62 138 ILE A O 1
ATOM 1108 N N . GLN A 1 139 ? -11.834 2.062 14.266 1.00 81.50 139 GLN A N 1
ATOM 1109 C CA . GLN A 1 139 ? -11.061 1.642 15.430 1.00 81.50 139 GLN A CA 1
ATOM 1110 C C . GLN A 1 139 ? -11.015 2.744 16.494 1.00 81.50 139 GLN A C 1
ATOM 1112 O O . GLN A 1 139 ? -11.262 2.460 17.664 1.00 81.50 139 GLN A O 1
ATOM 1117 N N . ALA A 1 140 ? -10.789 4.003 16.114 1.00 80.38 140 ALA A N 1
ATOM 1118 C CA . ALA A 1 140 ? -10.763 5.122 17.054 1.00 80.38 140 ALA A CA 1
ATOM 1119 C C . ALA A 1 140 ? -12.103 5.312 17.786 1.00 80.38 140 ALA A C 1
ATOM 1121 O O . ALA A 1 140 ? -12.110 5.492 18.999 1.00 80.38 140 ALA A O 1
ATOM 1122 N N . LEU A 1 141 ? -13.233 5.207 17.080 1.00 79.56 141 LEU A N 1
ATOM 1123 C CA . LEU A 1 141 ? -14.573 5.382 17.657 1.00 79.56 141 LEU A CA 1
ATOM 1124 C C . LEU A 1 141 ? -14.992 4.251 18.606 1.00 79.56 141 LEU A C 1
ATOM 1126 O O . LEU A 1 141 ? -15.896 4.435 19.415 1.00 79.56 141 LEU A O 1
ATOM 1130 N N . THR A 1 142 ? -14.360 3.082 18.499 1.00 76.88 142 THR A N 1
ATOM 1131 C CA . THR A 1 142 ? -14.700 1.887 19.289 1.00 76.88 142 THR A CA 1
ATOM 1132 C C . THR A 1 142 ? -13.637 1.514 20.317 1.00 76.88 142 THR A C 1
ATOM 1134 O O . THR A 1 142 ? -13.784 0.509 21.013 1.00 76.88 142 THR A O 1
ATOM 1137 N N . THR A 1 143 ? -12.569 2.307 20.415 1.00 73.19 143 THR A N 1
ATOM 1138 C CA . THR A 1 143 ? -11.584 2.197 21.494 1.00 73.19 143 THR A CA 1
ATOM 1139 C C . THR A 1 143 ? -12.179 2.803 22.761 1.00 73.19 143 THR A C 1
ATOM 1141 O O . THR A 1 143 ? -12.845 3.836 22.698 1.00 73.19 143 THR A O 1
ATOM 1144 N N . GLU A 1 144 ? -11.952 2.173 23.915 1.00 64.81 144 GLU A N 1
ATOM 1145 C CA . GLU A 1 144 ? -12.378 2.740 25.196 1.00 64.81 144 GLU A CA 1
ATOM 1146 C C . GLU A 1 144 ? -11.781 4.137 25.394 1.00 64.81 144 GLU A C 1
ATOM 1148 O O . GLU A 1 144 ? -10.627 4.399 25.042 1.00 64.81 144 GLU A O 1
ATOM 1153 N N . LYS A 1 145 ? -12.589 5.052 25.938 1.00 58.06 145 LYS A N 1
ATOM 1154 C CA . LYS A 1 145 ? -12.160 6.422 26.213 1.00 58.06 145 LYS A CA 1
ATOM 1155 C C . LYS A 1 145 ? -10.981 6.350 27.180 1.00 58.06 145 LYS A C 1
ATOM 1157 O O . LYS A 1 145 ? -11.136 5.874 28.301 1.00 58.06 145 LYS A O 1
ATOM 1162 N N . GLU A 1 146 ? -9.806 6.778 26.730 1.00 58.81 146 GLU A N 1
ATOM 1163 C CA . GLU A 1 146 ? -8.606 6.736 27.557 1.00 58.81 146 GLU A CA 1
ATOM 1164 C C . GLU A 1 146 ? -8.874 7.529 28.846 1.00 58.81 146 GLU A C 1
ATOM 1166 O O . GLU A 1 146 ? -9.270 8.696 28.781 1.00 58.81 146 GLU A O 1
ATOM 1171 N N . VAL A 1 147 ? -8.731 6.869 30.003 1.00 54.72 147 VAL A N 1
ATOM 1172 C CA . VAL A 1 147 ? -8.986 7.466 31.323 1.00 54.72 147 VAL A CA 1
ATOM 1173 C C . VAL A 1 147 ? -8.178 8.752 31.430 1.00 54.72 147 VAL A C 1
ATOM 1175 O O . VAL A 1 147 ? -6.944 8.723 31.307 1.00 54.72 147 VAL A O 1
ATOM 1178 N N . ASP A 1 148 ? -8.883 9.870 31.626 1.00 52.91 148 ASP A N 1
ATOM 1179 C CA . ASP A 1 148 ? -8.281 11.197 31.674 1.00 52.91 148 ASP A CA 1
ATOM 1180 C C . ASP A 1 148 ? -7.206 11.196 32.770 1.00 52.91 148 ASP A C 1
ATOM 1182 O O . ASP A 1 148 ? -7.376 10.630 33.850 1.00 52.91 148 ASP A O 1
ATOM 1186 N N . TRP A 1 149 ? -6.057 11.809 32.504 1.00 62.19 149 TRP A N 1
ATOM 1187 C CA . TRP A 1 149 ? -4.868 11.754 33.370 1.00 62.19 149 TRP A CA 1
ATOM 1188 C C . TRP A 1 149 ? -5.128 12.256 34.805 1.00 62.19 149 TRP A C 1
ATOM 1190 O O . TRP A 1 149 ? -4.333 11.983 35.706 1.00 62.19 149 TRP A O 1
ATOM 1200 N N . ARG A 1 150 ? -6.236 12.978 35.024 1.00 56.38 150 ARG A N 1
ATOM 1201 C CA . ARG A 1 150 ? -6.734 13.385 36.344 1.00 56.38 150 ARG A CA 1
ATOM 1202 C C . ARG A 1 150 ? -7.349 12.252 37.163 1.00 56.38 150 ARG A C 1
ATOM 1204 O O . ARG A 1 150 ? -7.252 12.299 38.382 1.00 56.38 150 ARG A O 1
ATOM 1211 N N . GLU A 1 151 ? -7.940 11.249 36.528 1.00 58.47 151 GLU A N 1
ATOM 1212 C CA . GLU A 1 151 ? -8.565 10.109 37.208 1.00 58.47 151 GLU A CA 1
ATOM 1213 C C . GLU A 1 151 ? -7.539 9.036 37.598 1.00 58.47 151 GLU A C 1
ATOM 1215 O O . GLU A 1 151 ? -7.754 8.317 38.564 1.00 58.47 151 GLU A O 1
ATOM 1220 N N . ARG A 1 152 ? -6.365 8.986 36.945 1.00 57.62 152 ARG A N 1
ATOM 1221 C CA . ARG A 1 152 ? -5.267 8.060 37.311 1.00 57.62 152 ARG A CA 1
ATOM 1222 C C . ARG A 1 152 ? -4.568 8.377 38.640 1.00 57.62 152 ARG A C 1
ATOM 1224 O O . ARG A 1 152 ? -3.775 7.565 39.103 1.00 57.62 152 ARG A O 1
ATOM 1231 N N . LYS A 1 153 ? -4.772 9.572 39.205 1.00 55.44 153 LYS A N 1
ATOM 1232 C CA . LYS A 1 153 ? -4.099 10.043 40.433 1.00 55.44 153 LYS A CA 1
ATOM 1233 C C . LYS A 1 153 ? -4.999 10.038 41.672 1.00 55.44 153 LYS A C 1
ATOM 1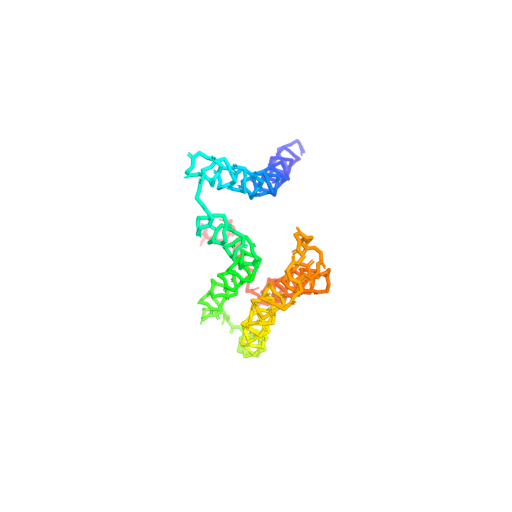235 O O . LYS A 1 153 ? -4.587 10.589 42.692 1.00 55.44 153 LYS A O 1
ATOM 1240 N N . ARG A 1 154 ? -6.212 9.496 41.575 1.00 46.47 154 ARG A N 1
ATOM 1241 C CA . ARG A 1 154 ? -7.159 9.444 42.687 1.00 46.47 154 ARG A CA 1
ATOM 1242 C C . ARG A 1 154 ? -7.244 8.048 43.276 1.00 46.47 154 ARG A C 1
ATOM 1244 O O . ARG A 1 154 ? -7.177 7.088 42.482 1.00 46.47 154 ARG A O 1
#

Radius of gyration: 20.44 Å; chains: 1; bounding box: 43×40×66 Å

Foldseek 3Di:
DVVVVVVVVVVVVVVVVVVVVVVVVVVVVLVVLVVVLVVVPDPVSVVVSLLCVLLVLLVVLLVLLVVVLVVLVPQPDPVLSVVSVVLSVVLNVVSVVQSVQQVVCCVVVVDPDSCSRSSNDPCNNVVSVVSSVVSVVVSVVRHPDPPPPVVVVD

Secondary structure (DSSP, 8-state):
-HHHHHHHHHHHHHHHHHHHHHHHHHHHHHHHHHHHHHHH--HHHHHHHHHHHHHHHHHHHHHHHHHHHHHHTT-S-HHHHHHHHHHHHHHHHHHHHHHHHHHHHHHHH----GGGSGGG-HHHHHHHHHHHHHHHHHHHHHS--PPPTTGGG-

Sequence (154 aa):
MEDKFVKFSKLYIYIFLSVLAFIVSIGLLMAVLYGFSKMVSSHPVDVAFELIVIALPAVIFSTAYIIFFKRTKFHPSIPVKYISYALFILALAYCAVALVWSIRDYFMLKSSSITEYHTFALLFLAGNVGLLFLIAIIQALTTEKEVDWRERKR